Protein AF-A0A7L0SDB3-F1 (afdb_monomer_lite)

Structure (mmCIF, N/CA/C/O backbone):
data_AF-A0A7L0SDB3-F1
#
_entry.id   AF-A0A7L0SDB3-F1
#
loop_
_atom_site.group_PDB
_atom_site.id
_atom_site.type_symbol
_atom_site.label_atom_id
_atom_site.label_alt_id
_atom_site.label_comp_id
_atom_site.label_asym_id
_atom_site.label_entity_id
_atom_site.label_seq_id
_atom_site.pdbx_PDB_ins_code
_atom_site.Cartn_x
_atom_site.Cartn_y
_atom_site.Cartn_z
_atom_site.occupancy
_atom_site.B_iso_or_equiv
_atom_site.auth_seq_id
_atom_site.auth_comp_id
_atom_site.auth_asym_id
_atom_site.auth_atom_id
_atom_site.pdbx_PDB_model_num
ATOM 1 N N . MET A 1 1 ? 14.905 12.844 -16.699 1.00 53.03 1 MET A N 1
ATOM 2 C CA . MET A 1 1 ? 14.534 12.077 -15.496 1.00 53.03 1 MET A CA 1
ATOM 3 C C . MET A 1 1 ? 13.025 12.061 -15.474 1.00 53.03 1 MET A C 1
ATOM 5 O O . MET A 1 1 ? 12.444 13.134 -15.580 1.00 53.03 1 MET A O 1
ATOM 9 N N . GLU A 1 2 ? 12.412 10.880 -15.486 1.00 70.94 2 GLU A N 1
ATOM 10 C CA . GLU A 1 2 ? 10.970 10.760 -15.245 1.00 70.94 2 GLU A CA 1
ATOM 11 C C . GLU A 1 2 ? 10.624 11.417 -13.904 1.00 70.94 2 GLU A C 1
ATOM 13 O O . GLU A 1 2 ? 11.464 11.479 -13.004 1.00 70.94 2 GLU A O 1
ATOM 18 N N . ASP A 1 3 ? 9.418 11.971 -13.803 1.00 87.12 3 ASP A N 1
ATOM 19 C CA . ASP A 1 3 ? 8.975 12.762 -12.657 1.00 87.12 3 ASP A CA 1
ATOM 20 C C . ASP A 1 3 ? 8.621 11.862 -11.459 1.00 87.12 3 ASP A C 1
ATOM 22 O O . ASP A 1 3 ? 7.463 11.701 -11.067 1.00 87.12 3 ASP A O 1
ATOM 26 N N . THR A 1 4 ? 9.647 11.222 -10.892 1.00 92.12 4 THR A N 1
ATOM 27 C CA . THR A 1 4 ? 9.544 10.346 -9.718 1.00 92.12 4 THR A CA 1
ATOM 28 C C . THR A 1 4 ? 8.909 11.075 -8.534 1.00 92.12 4 THR A C 1
ATOM 30 O O . THR A 1 4 ? 8.151 10.468 -7.784 1.00 92.12 4 THR A O 1
ATOM 33 N N . ALA A 1 5 ? 9.144 12.385 -8.406 1.00 94.00 5 ALA A N 1
ATOM 34 C CA . ALA A 1 5 ? 8.564 13.203 -7.347 1.00 94.00 5 ALA A CA 1
ATOM 35 C C . ALA A 1 5 ? 7.029 13.253 -7.441 1.00 94.00 5 ALA A C 1
ATOM 37 O O . ALA A 1 5 ? 6.346 13.050 -6.437 1.00 94.00 5 ALA A O 1
ATOM 38 N N . SER A 1 6 ? 6.473 13.447 -8.641 1.00 94.50 6 SER A N 1
ATOM 39 C CA . SER A 1 6 ? 5.019 13.394 -8.848 1.00 94.50 6 SER A CA 1
ATOM 40 C C . SER A 1 6 ? 4.431 12.011 -8.544 1.00 94.50 6 SER A C 1
ATOM 42 O O . SER A 1 6 ? 3.342 11.910 -7.972 1.00 94.50 6 SER A O 1
ATOM 44 N N . VAL A 1 7 ? 5.151 10.932 -8.872 1.00 96.25 7 VAL A N 1
ATOM 45 C CA . VAL A 1 7 ? 4.719 9.558 -8.557 1.00 96.25 7 VAL A CA 1
ATOM 46 C C . VAL A 1 7 ? 4.690 9.318 -7.045 1.00 96.25 7 VAL A C 1
ATOM 48 O O . VAL A 1 7 ? 3.715 8.766 -6.529 1.00 96.25 7 VAL A O 1
ATOM 51 N N . GLU A 1 8 ? 5.715 9.766 -6.323 1.00 96.12 8 GLU A N 1
ATOM 52 C CA . GLU A 1 8 ? 5.786 9.661 -4.862 1.00 96.12 8 GLU A CA 1
ATOM 53 C C . GLU A 1 8 ? 4.672 10.464 -4.176 1.00 96.12 8 GLU A C 1
ATOM 55 O O . GLU A 1 8 ? 3.993 9.946 -3.286 1.00 96.12 8 GLU A O 1
ATOM 60 N N . GLN A 1 9 ? 4.404 11.692 -4.633 1.00 97.25 9 GLN A N 1
ATOM 61 C CA . GLN A 1 9 ? 3.313 12.519 -4.103 1.00 97.25 9 GLN A CA 1
ATOM 62 C C . GLN A 1 9 ? 1.935 11.880 -4.317 1.00 97.25 9 GLN A C 1
ATOM 64 O O . GLN A 1 9 ? 1.078 11.890 -3.422 1.00 97.25 9 GLN A O 1
ATOM 69 N N . LEU A 1 10 ? 1.712 11.291 -5.495 1.00 97.69 10 LEU A N 1
ATOM 70 C CA . LEU A 1 10 ? 0.482 10.560 -5.778 1.00 97.69 10 LEU A CA 1
ATOM 71 C C . LEU A 1 10 ? 0.354 9.337 -4.863 1.00 97.69 10 LEU A C 1
ATOM 73 O O . LEU A 1 10 ? -0.711 9.107 -4.283 1.00 97.69 10 LEU A O 1
ATOM 77 N N . GLN A 1 11 ? 1.437 8.575 -4.692 1.00 97.56 11 GLN A N 1
ATOM 78 C CA . GLN A 1 11 ? 1.458 7.420 -3.800 1.00 97.56 11 GLN A CA 1
ATOM 79 C C . GLN A 1 11 ? 1.122 7.824 -2.361 1.00 97.56 11 GLN A C 1
ATOM 81 O O . GLN A 1 11 ? 0.283 7.181 -1.726 1.00 97.56 11 GLN A O 1
ATOM 86 N N . GLU A 1 12 ? 1.723 8.896 -1.847 1.00 97.94 12 GLU A N 1
ATOM 87 C CA . GLU A 1 12 ? 1.446 9.395 -0.501 1.00 97.94 12 GLU A CA 1
ATOM 88 C C . GLU A 1 12 ? -0.034 9.768 -0.333 1.00 97.94 12 GLU A C 1
ATOM 90 O O . GLU A 1 12 ? -0.679 9.372 0.645 1.00 97.94 12 GLU A O 1
ATOM 95 N N . THR A 1 13 ? -0.596 10.470 -1.319 1.00 98.31 13 THR A N 1
ATOM 96 C CA . THR A 1 13 ? -2.011 10.862 -1.332 1.00 98.31 13 THR A CA 1
ATOM 97 C C . THR A 1 13 ? -2.930 9.641 -1.268 1.00 98.31 13 THR A C 1
ATOM 99 O O . THR A 1 13 ? -3.846 9.586 -0.441 1.00 98.31 13 THR A O 1
ATOM 102 N N . LEU A 1 14 ? -2.654 8.617 -2.080 1.00 98.31 14 LEU A N 1
ATOM 103 C CA . LEU A 1 14 ? -3.432 7.377 -2.108 1.00 98.31 14 LEU A CA 1
ATOM 104 C C . LEU A 1 14 ? -3.301 6.578 -0.804 1.00 98.31 14 LEU A C 1
ATOM 106 O O . LEU A 1 14 ? -4.302 6.080 -0.288 1.00 98.31 14 LEU A O 1
ATOM 110 N N . ILE A 1 15 ? -2.098 6.490 -0.230 1.00 97.88 15 ILE A N 1
ATOM 111 C CA . ILE A 1 15 ? -1.853 5.811 1.052 1.00 97.88 15 ILE A CA 1
ATOM 112 C C . ILE A 1 15 ? -2.631 6.497 2.183 1.00 97.88 15 ILE A C 1
ATOM 114 O O . ILE A 1 15 ? -3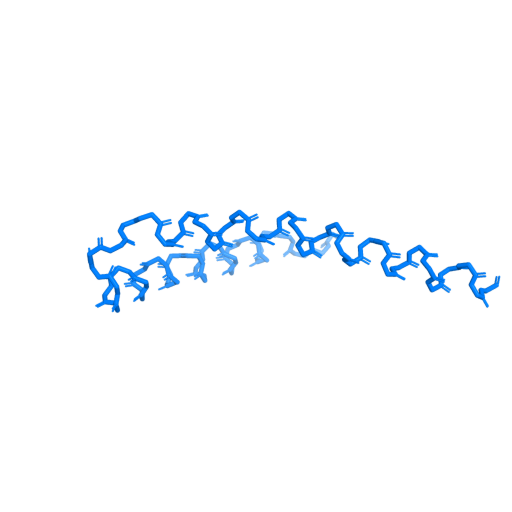.261 5.817 3.001 1.00 97.88 15 ILE A O 1
ATOM 118 N N . ARG A 1 16 ? -2.638 7.836 2.220 1.00 98.19 16 ARG A N 1
ATOM 119 C CA . ARG A 1 16 ? -3.410 8.618 3.199 1.00 98.19 16 ARG A CA 1
ATOM 120 C C . ARG A 1 16 ? -4.913 8.364 3.058 1.00 98.19 16 ARG A C 1
ATOM 122 O O . ARG A 1 16 ? -5.571 8.064 4.057 1.00 98.19 16 ARG A O 1
ATOM 129 N N . ALA A 1 17 ? -5.444 8.422 1.835 1.00 98.12 17 ALA A N 1
ATOM 130 C CA . ALA A 1 17 ? -6.856 8.155 1.563 1.00 98.12 17 ALA A CA 1
ATOM 131 C C . ALA A 1 17 ? -7.257 6.716 1.938 1.00 98.12 17 ALA A C 1
ATOM 133 O O . ALA A 1 17 ? -8.275 6.505 2.601 1.00 98.12 17 ALA A O 1
ATOM 134 N N . LEU A 1 18 ? -6.423 5.729 1.594 1.00 97.50 18 LEU A N 1
ATOM 135 C CA . LEU A 1 18 ? -6.642 4.326 1.940 1.00 97.50 18 LEU A CA 1
ATOM 136 C C . LEU A 1 18 ? -6.673 4.118 3.457 1.00 97.50 18 LEU A C 1
ATOM 138 O O . LEU A 1 18 ? -7.559 3.430 3.962 1.00 97.50 18 LEU A O 1
ATOM 142 N N . ARG A 1 19 ? -5.749 4.738 4.203 1.00 97.06 19 ARG A N 1
ATOM 143 C CA . ARG A 1 19 ? -5.736 4.666 5.671 1.00 97.06 19 ARG A CA 1
ATOM 144 C C . ARG A 1 19 ? -7.035 5.200 6.267 1.00 97.06 19 ARG A C 1
ATOM 146 O O . ARG A 1 19 ? -7.629 4.535 7.115 1.00 97.06 19 ARG A O 1
ATOM 153 N N . ALA A 1 20 ? -7.482 6.372 5.815 1.00 97.25 20 ALA A N 1
ATOM 154 C CA . ALA A 1 20 ? -8.726 6.979 6.283 1.00 97.25 20 ALA A CA 1
ATOM 155 C C . ALA A 1 20 ? -9.940 6.083 5.986 1.00 97.25 20 ALA A C 1
ATOM 157 O O . ALA A 1 20 ? -10.770 5.851 6.866 1.00 97.25 20 ALA A O 1
ATOM 158 N N . LEU A 1 21 ? -10.011 5.517 4.777 1.00 97.56 21 LEU A N 1
ATOM 159 C CA . LEU A 1 21 ? -11.084 4.607 4.384 1.00 97.56 21 LEU A CA 1
ATOM 160 C C . LEU A 1 21 ? -11.100 3.334 5.237 1.00 97.56 21 LEU A C 1
ATOM 162 O O . LEU A 1 21 ? -12.162 2.927 5.707 1.00 97.56 21 LEU A O 1
ATOM 166 N N . VAL A 1 22 ? -9.942 2.711 5.467 1.00 97.00 22 VAL A N 1
ATOM 167 C CA . VAL A 1 22 ? -9.835 1.477 6.261 1.00 97.00 22 VAL A CA 1
ATOM 168 C C . VAL A 1 22 ? -10.251 1.715 7.710 1.00 97.00 22 VAL A C 1
ATOM 170 O O . VAL A 1 22 ? -11.026 0.927 8.244 1.00 97.00 22 VAL A O 1
ATOM 173 N N . LEU A 1 23 ? -9.804 2.812 8.327 1.00 95.56 23 LEU A N 1
ATOM 174 C CA . LEU A 1 23 ? -10.196 3.154 9.699 1.00 95.56 23 LEU A CA 1
ATOM 175 C C . LEU A 1 23 ? -11.695 3.456 9.814 1.00 95.56 23 LEU A C 1
ATOM 177 O O . LEU A 1 23 ? -12.320 3.067 10.796 1.00 95.56 23 LEU A O 1
ATOM 181 N N . LYS A 1 24 ? -12.286 4.100 8.800 1.00 96.50 24 LYS A N 1
ATOM 182 C CA . LYS A 1 24 ? -13.730 4.370 8.749 1.00 96.50 24 LYS A CA 1
ATOM 183 C C . LYS A 1 24 ? -14.563 3.094 8.580 1.00 96.50 24 LYS A C 1
ATOM 185 O O . LYS A 1 24 ? -15.637 2.988 9.159 1.00 96.50 24 LYS A O 1
ATOM 190 N N . THR A 1 25 ? -14.103 2.154 7.757 1.00 96.81 25 THR A N 1
ATOM 191 C CA . THR A 1 25 ? -14.867 0.949 7.375 1.00 96.81 25 THR A CA 1
ATOM 192 C C . THR A 1 25 ? -14.665 -0.227 8.327 1.00 96.81 25 THR A C 1
ATOM 194 O O . THR A 1 25 ? -15.580 -1.025 8.506 1.00 96.81 25 THR A O 1
ATOM 197 N N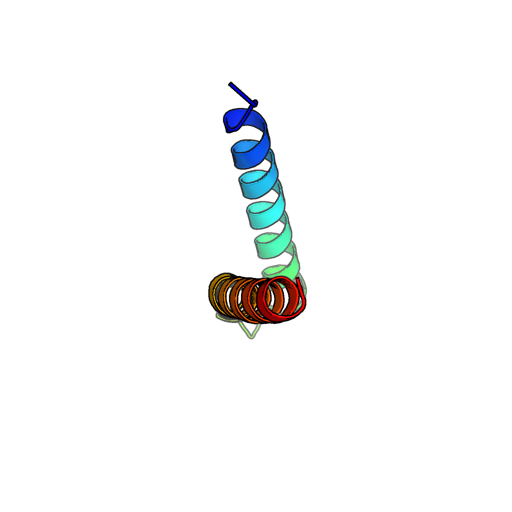 . HIS A 1 26 ? -13.497 -0.326 8.966 1.00 94.62 26 HIS A N 1
ATOM 198 C CA . HIS A 1 26 ? -13.145 -1.404 9.891 1.00 94.62 26 HIS A CA 1
ATOM 199 C C . HIS A 1 26 ? -12.535 -0.846 11.189 1.00 94.62 26 HIS A C 1
ATOM 201 O O . HIS A 1 26 ? -11.379 -1.137 11.502 1.00 94.62 26 HIS A O 1
ATOM 207 N N . PRO A 1 27 ? -13.290 -0.056 11.976 1.00 90.94 27 PRO A N 1
ATOM 208 C CA . PRO A 1 27 ? -12.756 0.636 13.153 1.00 90.94 27 PRO A CA 1
ATOM 209 C C . PRO A 1 27 ? -12.230 -0.316 14.240 1.00 90.94 27 PRO A C 1
ATOM 211 O O . PRO A 1 27 ? -11.306 0.036 14.967 1.00 90.94 27 PRO A O 1
ATOM 214 N N . ALA A 1 28 ? -12.774 -1.535 14.327 1.00 94.62 28 ALA A N 1
ATOM 215 C CA . ALA A 1 28 ? -12.328 -2.558 15.275 1.00 94.62 28 ALA A CA 1
ATOM 216 C C . ALA A 1 28 ? -11.003 -3.238 14.873 1.00 94.62 28 ALA A C 1
ATOM 218 O O . ALA A 1 28 ? -10.349 -3.850 15.714 1.00 94.62 28 ALA A O 1
ATOM 219 N N . GLU A 1 29 ? -10.585 -3.139 13.606 1.00 94.00 2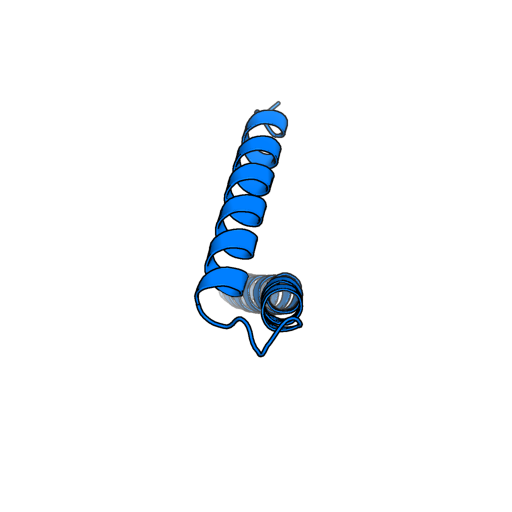9 GLU A N 1
ATOM 220 C CA . GLU A 1 29 ? -9.378 -3.795 13.098 1.00 94.00 29 GLU A CA 1
ATOM 221 C C . GLU A 1 29 ? -8.306 -2.763 12.722 1.00 94.00 29 GLU A C 1
ATOM 223 O O . GLU A 1 29 ? -7.968 -2.553 11.556 1.00 94.00 29 GLU A O 1
ATOM 228 N N . THR A 1 30 ? -7.712 -2.134 13.735 1.00 89.06 30 THR A N 1
ATOM 229 C CA . THR A 1 30 ? -6.692 -1.081 13.562 1.00 89.06 30 THR A CA 1
ATOM 230 C C . THR A 1 30 ? -5.443 -1.550 12.802 1.00 89.06 30 THR A C 1
ATOM 232 O O . THR A 1 30 ? -4.778 -0.747 12.148 1.00 89.06 30 THR A O 1
ATOM 235 N N . SER A 1 31 ? -5.145 -2.854 12.820 1.00 95.56 31 SER A N 1
ATOM 236 C CA . SER A 1 31 ? -4.020 -3.457 12.089 1.00 95.56 31 SER A CA 1
ATOM 237 C C . SER A 1 31 ? -4.293 -3.703 10.600 1.00 95.56 31 SER A C 1
ATOM 239 O O . SER A 1 31 ? -3.358 -3.999 9.853 1.00 95.56 31 SER A O 1
ATOM 241 N N . ARG A 1 32 ? -5.544 -3.568 10.135 1.00 95.56 32 ARG A N 1
ATOM 242 C CA . ARG A 1 32 ? -5.946 -3.913 8.761 1.00 95.56 32 ARG A CA 1
ATOM 243 C C . ARG A 1 32 ? -5.176 -3.127 7.706 1.00 95.56 32 ARG A C 1
ATOM 245 O O . ARG A 1 32 ? -4.757 -3.691 6.699 1.00 95.56 32 ARG A O 1
ATOM 252 N N . PHE A 1 33 ? -4.942 -1.840 7.954 1.00 96.75 33 PHE A N 1
ATOM 253 C CA . PHE A 1 33 ? -4.154 -0.998 7.056 1.00 96.75 33 PHE A CA 1
ATOM 254 C C . PHE A 1 33 ? -2.706 -1.497 6.936 1.00 96.75 33 PHE A C 1
ATOM 256 O O . PHE A 1 33 ? -2.204 -1.664 5.828 1.00 96.75 33 PHE A O 1
ATOM 263 N N . THR A 1 34 ? -2.063 -1.829 8.058 1.00 96.56 34 THR A N 1
ATOM 264 C CA . THR A 1 34 ? -0.710 -2.402 8.064 1.00 96.56 34 THR A CA 1
ATOM 265 C C . THR A 1 34 ? -0.663 -3.729 7.310 1.00 96.56 34 THR A C 1
ATOM 267 O O . THR A 1 34 ? 0.228 -3.929 6.491 1.00 96.56 34 THR A O 1
ATOM 270 N N . LYS A 1 35 ? -1.651 -4.613 7.510 1.00 96.94 35 LYS A N 1
ATOM 271 C CA . LYS A 1 35 ? -1.745 -5.884 6.772 1.00 96.94 35 LYS A CA 1
ATOM 272 C C . LYS A 1 35 ? -1.823 -5.671 5.258 1.00 96.94 35 LYS A C 1
ATOM 274 O O . LYS A 1 35 ? -1.196 -6.424 4.523 1.00 96.94 35 LYS A O 1
ATOM 279 N N . LEU A 1 36 ? -2.546 -4.649 4.793 1.00 96.94 36 LEU A N 1
ATOM 280 C CA . LEU A 1 36 ? -2.606 -4.296 3.369 1.00 96.94 36 LEU A CA 1
ATOM 281 C C . LEU A 1 36 ? -1.249 -3.817 2.840 1.00 96.94 36 LEU A C 1
ATOM 283 O O . LEU A 1 36 ? -0.832 -4.252 1.770 1.00 96.94 36 LEU A O 1
ATOM 287 N N . LEU A 1 37 ? -0.527 -2.980 3.593 1.00 97.00 37 LEU A N 1
ATOM 288 C CA . LEU A 1 37 ? 0.817 -2.539 3.198 1.00 97.00 37 LEU A CA 1
ATOM 289 C C . LEU A 1 37 ? 1.806 -3.709 3.104 1.00 97.00 37 LEU A C 1
ATOM 291 O O . LEU A 1 37 ? 2.612 -3.756 2.177 1.00 97.00 37 LEU A O 1
ATOM 295 N N . LEU A 1 38 ? 1.698 -4.689 4.005 1.00 96.94 38 LEU A N 1
ATOM 296 C CA . LEU A 1 38 ? 2.513 -5.908 3.979 1.00 96.94 38 LEU A CA 1
ATOM 297 C C . LEU A 1 38 ? 2.234 -6.807 2.763 1.00 96.94 38 LEU A C 1
ATOM 299 O O . LEU A 1 38 ? 3.038 -7.687 2.478 1.00 96.94 38 LEU A O 1
ATOM 303 N N . LYS A 1 39 ? 1.151 -6.577 2.007 1.00 96.69 39 LYS A N 1
ATOM 304 C CA . LYS A 1 39 ? 0.900 -7.266 0.730 1.00 96.69 39 LYS A CA 1
ATOM 305 C C . LYS A 1 39 ? 1.635 -6.661 -0.459 1.00 96.69 39 LYS A C 1
ATOM 307 O O . LYS A 1 39 ? 1.762 -7.331 -1.478 1.00 96.69 39 LYS A O 1
ATOM 312 N N . LEU A 1 40 ? 2.161 -5.440 -0.355 1.00 96.06 40 LEU A N 1
ATOM 313 C CA . LEU A 1 40 ? 2.911 -4.827 -1.456 1.00 96.06 40 LEU A CA 1
ATOM 314 C C . LEU A 1 40 ? 4.222 -5.574 -1.775 1.00 96.06 40 LEU A C 1
ATOM 316 O O . LEU A 1 40 ? 4.477 -5.812 -2.957 1.00 96.06 40 LEU A O 1
ATOM 320 N N . PRO A 1 41 ? 5.037 -5.994 -0.782 1.00 95.62 41 PRO A N 1
ATOM 321 C CA . PRO A 1 41 ? 6.182 -6.866 -1.031 1.00 95.62 41 PRO A CA 1
ATOM 322 C C . PRO A 1 41 ? 5.776 -8.205 -1.653 1.00 95.62 41 PRO A C 1
ATOM 324 O O . PRO A 1 41 ? 6.378 -8.599 -2.646 1.00 95.62 41 PRO A O 1
ATOM 327 N N . ASP A 1 42 ? 4.726 -8.857 -1.133 1.00 95.81 42 ASP A N 1
ATOM 328 C CA . ASP A 1 42 ? 4.214 -10.130 -1.669 1.00 95.81 42 ASP A CA 1
ATOM 329 C C . ASP A 1 42 ? 3.865 -10.002 -3.165 1.00 95.81 42 ASP A C 1
ATOM 331 O O . ASP A 1 42 ? 4.288 -10.816 -3.988 1.00 95.81 42 ASP A O 1
ATOM 335 N N . LEU A 1 43 ? 3.137 -8.941 -3.535 1.00 96.19 43 LEU A N 1
ATOM 336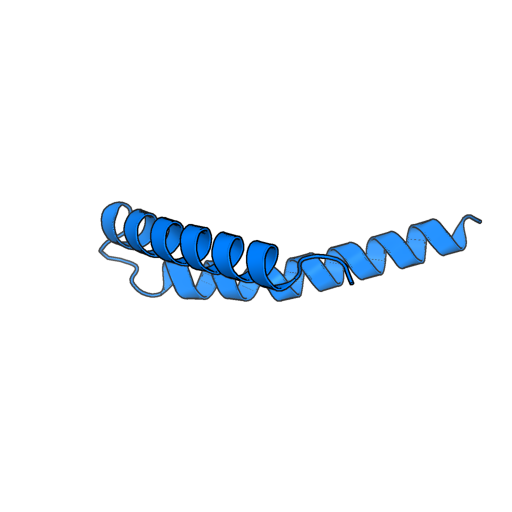 C CA . LEU A 1 43 ? 2.763 -8.654 -4.923 1.00 96.19 43 LEU A CA 1
ATOM 337 C C . LEU A 1 43 ? 3.980 -8.361 -5.806 1.00 96.19 43 LEU A C 1
ATOM 339 O O . LEU A 1 43 ? 4.012 -8.786 -6.961 1.00 96.19 43 LEU A O 1
ATOM 343 N N . ARG A 1 44 ? 4.994 -7.667 -5.277 1.00 96.19 44 ARG A N 1
ATOM 344 C CA . ARG A 1 44 ? 6.244 -7.411 -6.003 1.00 96.19 44 ARG A CA 1
ATOM 345 C C . ARG A 1 44 ? 7.013 -8.706 -6.260 1.00 96.19 44 ARG A C 1
ATOM 347 O O . ARG A 1 44 ? 7.465 -8.915 -7.381 1.00 96.19 44 ARG A O 1
ATOM 354 N N . THR A 1 45 ? 7.104 -9.589 -5.267 1.00 96.44 45 THR A N 1
ATOM 355 C CA . THR A 1 45 ? 7.709 -10.920 -5.417 1.00 96.44 45 THR A CA 1
ATOM 356 C C . THR A 1 45 ? 6.978 -11.742 -6.474 1.00 96.44 45 THR A C 1
ATOM 358 O O . THR A 1 45 ? 7.616 -12.318 -7.352 1.00 96.44 45 THR A O 1
ATOM 361 N N . LEU A 1 46 ? 5.641 -11.752 -6.441 1.00 96.06 46 LEU A N 1
ATOM 362 C CA . LEU A 1 46 ? 4.833 -12.464 -7.430 1.00 96.06 46 LEU A CA 1
ATOM 363 C C . LEU A 1 46 ? 5.048 -11.919 -8.850 1.00 96.06 46 LEU A C 1
ATOM 365 O O . LEU A 1 46 ? 5.213 -12.697 -9.789 1.00 96.06 46 LEU A O 1
ATOM 369 N N . ASN A 1 47 ? 5.079 -10.592 -9.002 1.00 95.38 47 ASN A N 1
ATOM 370 C CA . ASN A 1 47 ? 5.345 -9.945 -10.284 1.00 95.38 47 ASN A CA 1
ATOM 371 C C . ASN A 1 47 ? 6.734 -10.310 -10.831 1.00 95.38 47 ASN A C 1
ATOM 373 O O . ASN A 1 47 ? 6.868 -10.622 -12.014 1.00 95.38 47 ASN A O 1
ATOM 377 N N . ASN A 1 48 ? 7.754 -10.325 -9.970 1.00 94.94 48 ASN A N 1
ATOM 378 C CA . ASN A 1 48 ? 9.112 -10.705 -10.354 1.00 94.94 48 ASN A CA 1
ATOM 379 C C . ASN A 1 48 ? 9.174 -12.166 -10.821 1.00 94.94 48 ASN A C 1
ATOM 381 O O . ASN A 1 48 ? 9.649 -12.417 -11.923 1.00 94.94 48 ASN A O 1
ATOM 385 N N . LEU A 1 49 ? 8.607 -13.106 -10.054 1.00 94.50 49 LEU A N 1
ATOM 386 C CA . LEU A 1 49 ? 8.569 -14.528 -10.423 1.00 94.50 49 LEU A CA 1
ATOM 387 C C . LEU A 1 49 ? 7.868 -14.752 -11.771 1.00 94.50 49 LEU A C 1
ATOM 389 O O . LEU A 1 49 ? 8.310 -15.546 -12.603 1.00 94.50 49 LEU A O 1
ATOM 393 N N . HIS A 1 50 ? 6.755 -14.053 -12.002 1.00 94.00 50 HIS A N 1
ATOM 394 C CA . HIS A 1 50 ? 6.056 -14.134 -13.278 1.00 94.00 50 HIS A CA 1
ATOM 395 C C . HIS A 1 50 ? 6.890 -13.546 -14.423 1.00 94.00 50 HIS A C 1
ATOM 397 O O . HIS A 1 50 ? 6.966 -14.149 -15.492 1.00 94.00 50 HIS A O 1
ATOM 403 N N . SER A 1 51 ? 7.549 -12.410 -14.188 1.00 94.25 51 SER A N 1
ATOM 404 C CA . SER A 1 51 ? 8.431 -11.763 -15.163 1.00 94.25 51 SER A CA 1
ATOM 405 C C . SER A 1 51 ? 9.611 -12.664 -15.542 1.00 94.25 51 SER A C 1
ATOM 407 O O . SER A 1 51 ? 9.897 -12.819 -16.725 1.00 94.25 51 SER A O 1
ATOM 409 N N . GLU A 1 52 ? 10.241 -13.332 -14.573 1.00 93.94 52 GLU A N 1
ATOM 410 C CA . GLU A 1 52 ? 11.299 -14.325 -14.814 1.00 93.94 52 GLU A CA 1
ATOM 411 C C . GLU A 1 52 ? 10.793 -15.496 -15.659 1.00 93.94 52 GLU A C 1
ATOM 413 O O . GLU A 1 52 ? 11.427 -15.889 -16.639 1.00 93.94 52 GLU A O 1
ATOM 418 N N . LYS A 1 53 ? 9.603 -16.017 -15.337 1.00 92.25 53 LYS A N 1
ATOM 419 C CA . LYS A 1 53 ? 8.977 -17.082 -16.123 1.00 92.25 53 LYS A CA 1
ATOM 420 C C . LYS A 1 53 ? 8.700 -16.632 -17.561 1.00 92.25 53 LYS A C 1
ATOM 422 O O . LYS A 1 53 ? 8.965 -17.392 -18.485 1.00 92.25 53 LYS A O 1
ATOM 427 N N . LEU A 1 54 ? 8.218 -15.406 -17.775 1.00 92.19 54 LEU A N 1
ATOM 428 C CA . LEU A 1 54 ? 8.015 -14.848 -19.118 1.00 92.19 54 LEU A CA 1
ATOM 429 C C . LEU A 1 54 ? 9.326 -14.739 -19.904 1.00 92.19 54 LEU A C 1
ATOM 431 O O . LEU A 1 54 ? 9.345 -15.047 -21.094 1.00 92.19 54 LEU A O 1
ATOM 435 N N . LEU A 1 55 ? 10.415 -14.336 -19.246 1.00 90.19 55 LEU A N 1
ATOM 436 C CA . LEU A 1 55 ? 11.738 -14.275 -19.866 1.00 90.19 55 LEU A CA 1
ATOM 437 C C . LEU A 1 55 ? 12.275 -15.664 -20.228 1.00 90.19 55 LEU A C 1
ATOM 439 O O . LEU A 1 55 ? 12.934 -15.787 -21.251 1.00 90.19 55 LEU A O 1
ATOM 443 N N . SER A 1 56 ? 11.950 -16.711 -19.464 1.00 88.06 56 SER A N 1
ATOM 444 C CA . SER A 1 56 ? 12.361 -18.088 -19.790 1.00 88.06 56 SER A CA 1
ATOM 445 C C . SER A 1 56 ? 11.707 -18.675 -21.049 1.00 88.06 56 SER A C 1
ATOM 447 O O . SER A 1 56 ? 12.149 -19.713 -21.533 1.00 88.06 56 SER A O 1
ATOM 449 N N . PHE A 1 57 ? 10.662 -18.029 -21.580 1.00 84.31 57 PHE A N 1
ATOM 450 C CA . PHE A 1 57 ? 10.024 -18.409 -22.845 1.00 84.31 57 PHE A CA 1
ATOM 451 C C . PHE A 1 57 ? 10.561 -17.634 -24.059 1.00 84.31 57 PHE A C 1
ATOM 453 O O . PHE A 1 57 ? 10.060 -17.845 -25.165 1.00 84.31 57 PHE A O 1
ATOM 460 N N . ARG A 1 58 ? 11.505 -16.706 -23.857 1.00 65.81 58 ARG A N 1
ATOM 461 C CA . ARG A 1 58 ? 12.138 -15.921 -24.924 1.00 65.81 58 ARG A CA 1
ATOM 462 C C . ARG A 1 58 ? 13.430 -16.551 -25.418 1.00 65.81 58 ARG A C 1
ATOM 464 O O . ARG A 1 58 ? 14.114 -17.212 -24.610 1.00 65.81 58 ARG A O 1
#

pLDDT: mean 93.53, std 7.81, range [53.03, 98.31]

Radius of gyration: 15.97 Å; chains: 1; bounding box: 29×32×40 Å

Secondary structure (DSSP, 8-state):
---HHHHHHHHHHHHHHHHHHHHHH-TT-TTHHHHHHTHHHHHHHHHHHHHHHHHTT-

InterPro domains:
  IPR000536 Nuc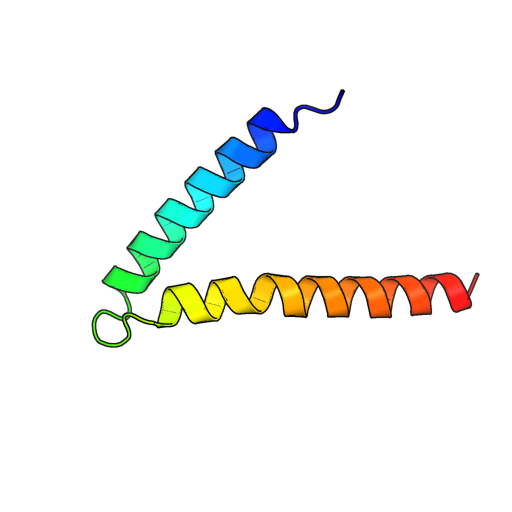lear hormone receptor, ligand-binding domain [PF00104] (5-56)
  IPR000536 Nuclear hormone receptor, ligand-binding domain [PS51843] (1-58)
  IPR0355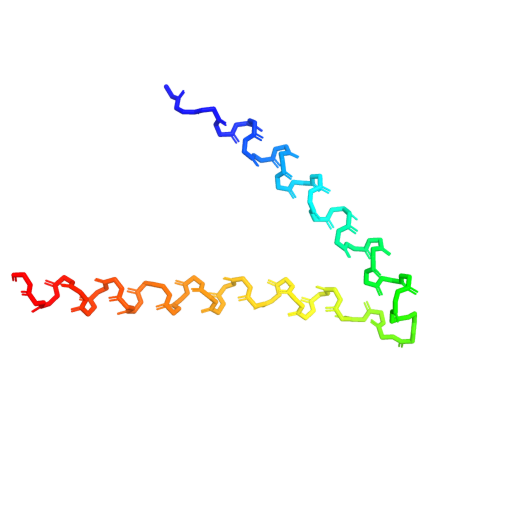00 Nuclear hormone receptor-like domain superfamily [G3DSA:1.10.565.10] (1-58)
  IPR035500 Nuclear hormone receptor-like domain superfamily [SSF48508] (2-58)
  IPR050234 Nuclear hormone receptor family NR1 subfamily [PTHR24082] (2-58)

Organism: Glaucidium brasilianum (NCBI:txid78217)

Sequence (58 aa):
MEDTASVEQLQETLIRALRALVLKTHPAETSRFTKLLLKLPDLRTLNNLHSEKLLSFR

Foldseek 3Di:
DPPVVVVVVVVVVVLVVVLVVCCVVPVVCNCVSVVVVVCVVVVVVVVVVVVVVVVVVD